Protein AF-A0A285PT89-F1 (afdb_monomer_lite)

Sequence (140 aa):
MKKYNLSNIMKRAWELVKKAGLCISEGLKKAWKEAKHMGEITKGSVKQIAWAQDIKDGVIKALNLSLKLNKESENNYLVSIREKNLVDIEKVNEAKWFINLFLTAKENYKAEICFGNYMTKEELAEDYASLVSSKLMETF

Radius of gyration: 17.03 Å; chains: 1; bounding box: 39×34×53 Å

Secondary structure (DSSP, 8-state):
-----HHHHHHHHHHHHHHH---HHHHHHHHHHHHHSTT---BS-HHHHHHHHHHHHHHHHHHHHHHHHHHHTT-HHHHHHHHHHHHHGGG--BHHHHHHHHHHHHHHH-THHHHHS-SSTTHHHHHHHHHHHHHHHTT-

Structure (mmCIF, N/CA/C/O backbone):
data_AF-A0A285PT89-F1
#
_entry.id   AF-A0A285PT89-F1
#
loop_
_atom_site.group_PDB
_atom_site.id
_atom_site.type_symbol
_atom_site.label_atom_id
_atom_site.label_alt_id
_atom_site.label_comp_id
_atom_site.label_asym_id
_atom_site.label_entity_id
_atom_site.label_seq_id
_atom_site.pdbx_PDB_ins_code
_atom_site.Cartn_x
_atom_site.Cartn_y
_atom_site.Cartn_z
_atom_site.occupancy
_atom_site.B_iso_or_equiv
_atom_site.auth_seq_id
_atom_site.auth_comp_id
_atom_site.auth_asym_id
_atom_site.auth_atom_id
_atom_site.pdbx_PDB_model_num
ATOM 1 N N . MET A 1 1 ? -4.298 -20.173 3.158 1.00 56.78 1 MET A N 1
ATOM 2 C CA . MET A 1 1 ? -4.104 -19.187 4.250 1.00 56.78 1 MET A CA 1
ATOM 3 C C . MET A 1 1 ? -2.981 -18.237 3.855 1.00 56.78 1 MET A C 1
ATOM 5 O O . MET A 1 1 ? -1.986 -18.727 3.333 1.00 56.78 1 MET A O 1
ATOM 9 N N . LYS A 1 2 ? -3.121 -16.915 4.057 1.00 69.88 2 LYS A N 1
ATOM 10 C CA . LYS A 1 2 ? -2.017 -15.958 3.826 1.00 69.88 2 LYS A CA 1
ATOM 11 C C . LYS A 1 2 ? -0.801 -16.366 4.675 1.00 69.88 2 LYS A C 1
ATOM 13 O O . LYS A 1 2 ? -0.960 -16.722 5.843 1.00 69.88 2 LYS A O 1
ATOM 18 N N . LYS A 1 3 ? 0.404 -16.324 4.095 1.00 79.94 3 LYS A N 1
ATOM 19 C CA . LYS A 1 3 ? 1.656 -16.580 4.822 1.00 79.94 3 LYS A CA 1
ATOM 20 C C . LYS A 1 3 ? 2.117 -15.276 5.470 1.00 79.94 3 LYS A C 1
ATOM 22 O O . LYS A 1 3 ? 2.514 -14.348 4.775 1.00 79.94 3 LYS A O 1
ATOM 27 N N . TYR A 1 4 ? 2.037 -15.199 6.794 1.00 84.88 4 TYR A N 1
ATOM 28 C CA . TYR A 1 4 ? 2.434 -14.010 7.546 1.00 84.88 4 TYR A CA 1
ATOM 29 C C . TYR A 1 4 ? 3.920 -14.042 7.911 1.00 84.88 4 TYR A C 1
ATOM 31 O O . TYR A 1 4 ? 4.459 -15.089 8.275 1.00 84.88 4 TYR A O 1
ATOM 39 N N . ASN A 1 5 ? 4.580 -12.882 7.874 1.00 87.06 5 ASN A N 1
ATOM 40 C CA . ASN A 1 5 ? 5.943 -12.744 8.380 1.00 87.06 5 ASN A CA 1
ATOM 41 C C . ASN A 1 5 ? 5.916 -12.599 9.912 1.00 87.06 5 ASN A C 1
ATOM 43 O O . ASN A 1 5 ? 5.758 -11.500 10.446 1.00 87.06 5 ASN A O 1
ATOM 47 N N . LEU A 1 6 ? 6.070 -13.725 10.613 1.00 92.94 6 LEU A N 1
ATOM 48 C CA . LEU A 1 6 ? 6.030 -13.789 12.078 1.00 92.94 6 LEU A CA 1
ATOM 49 C C . LEU A 1 6 ? 7.088 -12.892 12.739 1.00 92.94 6 LEU A C 1
ATOM 51 O O . LEU A 1 6 ? 6.801 -12.259 13.752 1.00 92.94 6 LEU A O 1
ATOM 55 N N . SER A 1 7 ? 8.284 -12.786 12.149 1.00 93.25 7 SER A N 1
ATOM 56 C CA . SER A 1 7 ? 9.347 -11.913 12.664 1.00 93.25 7 SER A CA 1
ATOM 57 C C . SER A 1 7 ? 8.922 -10.444 12.627 1.00 93.25 7 SER A C 1
ATOM 59 O O . SER A 1 7 ? 9.074 -9.732 13.619 1.00 93.25 7 SER A O 1
ATOM 61 N N . ASN A 1 8 ? 8.308 -10.001 11.525 1.00 88.56 8 ASN A N 1
ATOM 62 C CA . ASN A 1 8 ? 7.795 -8.635 11.406 1.00 88.56 8 ASN A CA 1
ATOM 63 C C . ASN A 1 8 ? 6.650 -8.365 12.390 1.00 88.56 8 ASN A C 1
ATOM 65 O O . ASN A 1 8 ? 6.635 -7.308 13.017 1.00 88.56 8 ASN A O 1
ATOM 69 N N . ILE A 1 9 ? 5.736 -9.322 12.583 1.00 93.62 9 ILE A N 1
ATOM 70 C CA . ILE A 1 9 ? 4.650 -9.200 13.570 1.00 93.62 9 ILE A CA 1
ATOM 71 C C . ILE A 1 9 ? 5.223 -9.049 14.984 1.00 93.62 9 ILE A C 1
ATOM 73 O O . ILE A 1 9 ? 4.781 -8.183 15.736 1.00 93.62 9 ILE A O 1
ATOM 77 N N . MET A 1 10 ? 6.246 -9.833 15.335 1.00 96.69 10 MET A N 1
ATOM 78 C CA . MET A 1 10 ? 6.906 -9.734 16.639 1.00 96.69 10 MET A CA 1
ATOM 79 C C . MET A 1 10 ? 7.640 -8.407 16.827 1.00 96.69 10 MET A C 1
ATOM 81 O O . MET A 1 10 ? 7.508 -7.785 17.880 1.00 96.69 10 MET A O 1
ATOM 85 N N . LYS A 1 11 ? 8.382 -7.942 15.815 1.00 95.38 11 LYS A N 1
ATOM 86 C CA . LYS A 1 11 ? 9.032 -6.622 15.852 1.00 95.38 11 LYS A CA 1
ATOM 87 C C . LYS A 1 11 ? 7.999 -5.517 16.061 1.00 95.38 11 LYS A C 1
ATOM 89 O O . LYS A 1 11 ? 8.178 -4.674 16.936 1.00 95.38 11 LYS A O 1
ATOM 94 N N . ARG A 1 12 ? 6.880 -5.575 15.334 1.00 93.88 12 ARG A N 1
ATOM 95 C CA . ARG A 1 12 ? 5.791 -4.605 15.463 1.00 93.88 12 ARG A CA 1
ATOM 96 C C . ARG A 1 12 ? 5.132 -4.641 16.841 1.00 93.88 12 ARG A C 1
ATOM 98 O O . ARG A 1 12 ? 4.868 -3.591 17.419 1.00 93.88 12 ARG A O 1
ATOM 105 N N . ALA A 1 13 ? 4.909 -5.829 17.397 1.00 96.38 13 ALA A N 1
ATOM 106 C CA . ALA A 1 13 ? 4.401 -5.978 18.757 1.00 96.38 13 ALA A CA 1
ATOM 107 C C . ALA A 1 13 ? 5.338 -5.308 19.778 1.00 96.38 13 ALA A C 1
ATOM 109 O O . ALA A 1 13 ? 4.878 -4.545 20.624 1.00 96.38 13 ALA A O 1
ATOM 110 N N . TRP A 1 14 ? 6.652 -5.516 19.649 1.00 96.69 14 TRP A N 1
ATOM 111 C CA . TRP A 1 14 ? 7.655 -4.867 20.498 1.00 96.69 14 TRP A CA 1
ATOM 112 C C . TRP A 1 14 ? 7.701 -3.345 20.339 1.00 96.69 14 TRP A C 1
ATOM 114 O O . TRP A 1 14 ? 7.873 -2.635 21.329 1.00 96.69 14 TRP A O 1
ATOM 124 N N . GLU A 1 15 ? 7.530 -2.821 19.127 1.00 95.69 15 GLU A N 1
ATOM 125 C CA . GLU A 1 15 ? 7.399 -1.377 18.913 1.00 95.69 15 GLU A CA 1
ATOM 126 C C . GLU A 1 15 ? 6.178 -0.802 19.628 1.00 95.69 15 GLU A C 1
ATOM 128 O O . GLU A 1 15 ? 6.283 0.251 20.252 1.00 95.69 15 GLU A O 1
ATOM 133 N N . LEU A 1 16 ? 5.034 -1.485 19.555 1.00 94.69 16 LEU A N 1
ATOM 134 C CA . LEU A 1 16 ? 3.801 -1.060 20.216 1.00 94.69 16 LEU A CA 1
ATOM 135 C C . LEU A 1 16 ? 3.948 -1.060 21.744 1.00 94.69 16 LEU A C 1
ATOM 137 O O . LEU A 1 16 ? 3.500 -0.117 22.390 1.00 94.69 16 LEU A O 1
ATOM 141 N N . VAL A 1 17 ? 4.636 -2.055 22.312 1.00 95.88 17 VAL A N 1
ATOM 142 C CA . VAL A 1 17 ? 4.988 -2.084 23.744 1.00 95.88 17 VAL A CA 1
ATOM 143 C C . VAL A 1 17 ? 5.839 -0.867 24.114 1.00 95.88 17 VAL A C 1
ATOM 145 O O . VAL A 1 17 ? 5.523 -0.152 25.059 1.00 95.88 17 VAL A O 1
ATOM 148 N N . LYS A 1 18 ? 6.893 -0.584 23.339 1.00 95.69 18 LYS A N 1
ATOM 149 C CA . LYS A 1 18 ? 7.836 0.505 23.638 1.00 95.69 18 LYS A CA 1
ATOM 150 C C . LYS A 1 18 ? 7.243 1.899 23.440 1.00 95.69 18 LYS A C 1
ATOM 152 O O . LYS A 1 18 ? 7.507 2.787 24.239 1.00 95.69 18 LYS A O 1
ATOM 157 N N . LYS A 1 19 ? 6.494 2.109 22.355 1.00 92.75 19 LYS A N 1
ATOM 158 C CA . LYS A 1 19 ? 6.011 3.438 21.947 1.00 92.75 19 LYS A CA 1
ATOM 159 C C . LYS A 1 19 ? 4.656 3.795 22.544 1.00 92.75 19 LYS A C 1
ATOM 161 O O . LYS A 1 19 ? 4.415 4.963 22.815 1.00 92.75 19 LYS A O 1
ATOM 166 N N . ALA A 1 20 ? 3.770 2.815 22.705 1.00 87.44 20 ALA A N 1
ATOM 167 C CA . ALA A 1 20 ? 2.411 3.035 23.194 1.00 87.44 20 ALA A CA 1
ATOM 168 C C . ALA A 1 20 ? 2.193 2.516 24.626 1.00 87.44 20 ALA A C 1
ATOM 170 O O . ALA A 1 20 ? 1.074 2.596 25.123 1.00 87.44 20 ALA A O 1
ATOM 171 N N . GLY A 1 21 ? 3.230 1.973 25.277 1.00 91.50 21 GLY A N 1
ATOM 172 C CA . GLY A 1 21 ? 3.158 1.486 26.658 1.00 91.50 21 GLY A CA 1
ATOM 173 C C . GLY A 1 21 ? 2.256 0.263 26.854 1.00 91.50 21 GLY A C 1
ATOM 174 O O . GLY A 1 21 ? 1.822 0.004 27.971 1.00 91.50 21 GLY A O 1
ATOM 175 N N . LEU A 1 22 ? 1.936 -0.474 25.783 1.00 92.81 22 LEU A N 1
ATOM 176 C CA . LEU A 1 22 ? 1.064 -1.651 25.852 1.00 92.81 22 LEU A CA 1
ATOM 177 C C . LEU A 1 22 ? 1.771 -2.833 26.522 1.00 92.81 22 LEU A C 1
ATOM 179 O O . LEU A 1 22 ? 2.988 -2.982 26.406 1.00 92.81 22 LEU A O 1
ATOM 183 N N . CYS A 1 23 ? 1.012 -3.748 27.130 1.00 96.12 23 CYS A N 1
ATOM 184 C CA . CYS A 1 23 ? 1.582 -5.037 27.523 1.00 96.12 23 CYS A CA 1
ATOM 185 C C . CYS A 1 23 ? 1.829 -5.929 26.286 1.00 96.12 23 CYS A C 1
ATOM 187 O O . CYS A 1 23 ? 1.225 -5.747 25.224 1.00 96.12 23 CYS A O 1
ATOM 189 N N . ILE A 1 24 ? 2.724 -6.920 26.399 1.00 94.62 24 ILE A N 1
ATOM 190 C CA . ILE A 1 24 ? 3.151 -7.736 25.245 1.00 94.62 24 ILE A CA 1
ATOM 191 C C . ILE A 1 24 ? 1.989 -8.466 24.557 1.00 94.62 24 ILE A C 1
ATOM 193 O O . ILE A 1 24 ? 1.967 -8.573 23.331 1.00 94.62 24 ILE A O 1
ATOM 197 N N . SER A 1 25 ? 0.991 -8.926 25.316 1.00 96.19 25 SER A N 1
ATOM 198 C CA . SER A 1 25 ? -0.168 -9.634 24.763 1.00 96.19 25 SER A CA 1
ATOM 199 C C . SER A 1 25 ? -1.079 -8.703 23.951 1.00 96.19 25 SER A C 1
ATOM 201 O O . SER A 1 25 ? -1.559 -9.091 22.884 1.00 96.19 25 SER A O 1
ATOM 203 N N . GLU A 1 26 ? -1.275 -7.460 24.396 1.00 95.75 26 GLU A N 1
ATOM 204 C CA . GLU A 1 26 ? -2.015 -6.425 23.664 1.00 95.75 26 GLU A CA 1
ATOM 205 C C . GLU A 1 26 ? -1.268 -5.967 22.411 1.00 95.75 26 GLU A C 1
ATOM 207 O O . GLU A 1 26 ? -1.863 -5.900 21.330 1.00 95.75 26 GLU A O 1
ATOM 212 N N . GLY A 1 27 ? 0.043 -5.727 22.529 1.00 96.50 27 GLY A N 1
ATOM 213 C CA . GLY A 1 27 ? 0.907 -5.406 21.393 1.00 96.50 27 GLY A CA 1
ATOM 214 C C . GLY A 1 27 ? 0.856 -6.492 20.317 1.00 96.50 27 GLY A C 1
ATOM 215 O O . GLY A 1 27 ? 0.705 -6.185 19.134 1.00 96.50 27 GLY A O 1
ATOM 216 N N . LEU A 1 28 ? 0.884 -7.766 20.721 1.00 96.62 28 LEU A N 1
ATOM 217 C CA . LEU A 1 28 ? 0.809 -8.903 19.807 1.00 96.62 28 LEU A CA 1
ATOM 218 C C . LEU A 1 28 ? -0.564 -9.016 19.128 1.00 96.62 28 LEU A C 1
ATOM 220 O O . LEU A 1 28 ? -0.627 -9.181 17.909 1.00 96.62 28 LEU A O 1
ATOM 224 N N . LYS A 1 29 ? -1.669 -8.871 19.875 1.00 95.88 29 LYS A N 1
ATOM 225 C CA . LYS A 1 29 ? -3.031 -8.857 19.304 1.00 95.88 29 LYS A CA 1
ATOM 226 C C . LYS A 1 29 ? -3.187 -7.755 18.255 1.00 95.88 29 LYS A C 1
ATOM 228 O O . LYS A 1 29 ? -3.733 -8.003 17.178 1.00 95.88 29 LYS A O 1
ATOM 233 N N . LYS A 1 30 ? -2.691 -6.551 18.550 1.00 92.88 30 LYS A N 1
ATOM 234 C CA . LYS A 1 30 ? -2.771 -5.404 17.640 1.00 92.88 30 LYS A CA 1
ATOM 235 C C . LYS A 1 30 ? -1.879 -5.587 16.412 1.00 92.88 30 LYS A C 1
ATOM 237 O O . LYS A 1 30 ? -2.366 -5.389 15.306 1.00 92.88 30 LYS A O 1
ATOM 242 N N . ALA A 1 31 ? -0.646 -6.069 16.574 1.00 92.69 31 ALA A N 1
ATOM 243 C CA . ALA A 1 31 ? 0.247 -6.383 15.456 1.00 92.69 31 ALA A CA 1
ATOM 244 C C . ALA A 1 31 ? -0.331 -7.467 14.528 1.00 92.69 31 ALA A C 1
ATOM 246 O O . ALA A 1 31 ? -0.251 -7.347 13.307 1.00 92.69 31 ALA A O 1
ATOM 247 N N . TRP A 1 32 ? -0.978 -8.499 15.082 1.00 93.69 32 TRP A N 1
ATOM 248 C CA . TRP A 1 32 ? -1.695 -9.497 14.284 1.00 93.69 32 TRP A CA 1
ATOM 249 C C . TRP A 1 32 ? -2.878 -8.904 13.527 1.00 93.69 32 TRP A C 1
ATOM 251 O O . TRP A 1 32 ? -3.098 -9.259 12.372 1.00 93.69 32 TRP A O 1
ATOM 261 N N . LYS A 1 33 ? -3.646 -8.015 14.163 1.00 88.81 33 LYS A N 1
ATOM 262 C CA . LYS A 1 33 ? -4.753 -7.314 13.507 1.00 88.81 33 LYS A CA 1
ATOM 263 C C . LYS A 1 33 ? -4.237 -6.445 12.355 1.00 88.81 33 LYS A C 1
ATOM 265 O O . LYS A 1 33 ? -4.756 -6.552 11.251 1.00 88.81 33 LYS A O 1
ATOM 270 N N . GLU A 1 34 ? -3.183 -5.663 12.587 1.00 86.50 34 GLU A N 1
ATOM 271 C CA . GLU A 1 34 ? -2.512 -4.862 11.554 1.00 86.50 34 GLU A CA 1
ATOM 272 C C . GLU A 1 34 ? -2.022 -5.741 10.395 1.00 86.50 34 GLU A C 1
ATOM 274 O O . GLU A 1 34 ? -2.299 -5.435 9.244 1.00 86.50 34 GLU A O 1
ATOM 279 N N . ALA A 1 35 ? -1.377 -6.877 10.677 1.00 86.69 35 ALA A N 1
ATOM 280 C CA . ALA A 1 35 ? -0.900 -7.791 9.640 1.00 86.69 35 ALA A CA 1
ATOM 281 C C . ALA A 1 35 ? -2.035 -8.456 8.846 1.00 86.69 35 ALA A C 1
ATOM 283 O O . ALA A 1 35 ? -1.888 -8.689 7.648 1.00 86.69 35 ALA A O 1
ATOM 284 N N . LYS A 1 36 ? -3.167 -8.768 9.490 1.00 83.06 36 LYS A N 1
ATOM 285 C CA . LYS A 1 36 ? -4.338 -9.362 8.824 1.00 83.06 36 LYS A CA 1
ATOM 286 C C . LYS A 1 36 ? -4.987 -8.400 7.839 1.00 83.06 36 LYS A C 1
ATOM 288 O O . LYS A 1 36 ? -5.310 -8.829 6.738 1.00 83.06 36 LYS A O 1
ATOM 293 N N . HIS A 1 37 ? -5.110 -7.136 8.233 1.00 78.00 37 HIS A N 1
ATOM 294 C CA . HIS A 1 37 ? -5.690 -6.076 7.410 1.00 78.00 37 HIS A CA 1
ATOM 295 C C . HIS A 1 37 ? -4.660 -5.365 6.529 1.00 78.00 37 HIS A C 1
ATOM 297 O O . HIS A 1 37 ? -5.005 -4.432 5.809 1.00 78.00 37 HIS A O 1
ATOM 303 N N . MET A 1 38 ? -3.391 -5.780 6.576 1.00 80.62 38 MET A N 1
ATOM 304 C CA . MET A 1 38 ? -2.372 -5.260 5.679 1.00 80.62 38 MET A CA 1
ATOM 305 C C . MET A 1 38 ? -2.780 -5.589 4.246 1.00 80.62 38 MET A C 1
ATOM 307 O O . MET A 1 38 ? -3.059 -6.742 3.892 1.00 80.62 38 MET A O 1
ATOM 311 N N . GLY A 1 39 ? -2.860 -4.532 3.456 1.00 80.44 39 GLY A N 1
ATOM 312 C CA . GLY A 1 39 ? -3.332 -4.562 2.094 1.00 80.44 39 GLY A CA 1
ATOM 313 C C . GLY A 1 39 ? -4.835 -4.439 1.888 1.00 80.44 39 GLY A C 1
ATOM 314 O O . GLY A 1 39 ? -5.263 -4.339 0.740 1.00 80.44 39 GLY A O 1
ATOM 315 N N . GLU A 1 40 ? -5.633 -4.395 2.952 1.00 89.62 40 GLU A N 1
ATOM 316 C CA . GLU A 1 40 ? -7.075 -4.182 2.855 1.00 89.62 40 GLU A CA 1
ATOM 317 C C . GLU A 1 40 ? -7.418 -2.691 2.919 1.00 89.62 40 GLU A C 1
ATOM 319 O O . GLU A 1 40 ? -7.013 -1.961 3.830 1.00 89.62 40 GLU A O 1
ATOM 324 N N . ILE A 1 41 ? -8.237 -2.242 1.972 1.00 92.88 41 ILE A N 1
ATOM 325 C CA . ILE A 1 41 ? -8.820 -0.903 1.987 1.00 92.88 41 ILE A CA 1
ATOM 326 C C . ILE A 1 41 ? -10.078 -0.964 2.852 1.00 92.88 41 ILE A C 1
ATOM 328 O O . ILE A 1 41 ? -11.075 -1.575 2.482 1.00 92.88 41 ILE A O 1
ATOM 332 N N . THR A 1 42 ? -10.022 -0.360 4.038 1.00 92.81 42 THR A N 1
ATOM 333 C CA . THR A 1 42 ? -11.065 -0.501 5.073 1.00 92.81 42 THR A CA 1
ATOM 334 C C . THR A 1 42 ? -11.816 0.795 5.366 1.00 92.81 42 THR A C 1
ATOM 336 O O . THR A 1 42 ? -12.841 0.766 6.045 1.00 92.81 42 THR A O 1
ATOM 339 N N . LYS A 1 43 ? -11.345 1.938 4.853 1.00 93.50 43 LYS A N 1
ATOM 340 C CA . LYS A 1 43 ? -11.955 3.254 5.078 1.00 93.50 43 LYS A CA 1
ATOM 341 C C . LYS A 1 43 ? -12.530 3.825 3.779 1.00 93.50 43 LYS A C 1
ATOM 343 O O . LYS A 1 43 ? -11.787 4.245 2.891 1.00 93.50 43 LYS A O 1
ATOM 348 N N . GLY A 1 44 ? -13.857 3.875 3.696 1.00 94.69 44 GLY A N 1
ATOM 349 C CA . GLY A 1 44 ? -14.625 4.408 2.569 1.00 94.69 44 GLY A CA 1
ATOM 350 C C . GLY A 1 44 ? -16.020 3.781 2.498 1.00 94.69 44 GLY A C 1
ATOM 351 O O . GLY A 1 44 ? -16.324 2.851 3.242 1.00 94.69 44 GLY A O 1
ATOM 352 N N . SER A 1 45 ? -16.878 4.274 1.603 1.00 95.00 45 SER A N 1
ATOM 353 C CA . SER A 1 45 ? -18.114 3.556 1.255 1.00 95.00 45 SER A CA 1
ATOM 354 C C . SER A 1 45 ? -17.799 2.269 0.483 1.00 95.00 45 SER A C 1
ATOM 356 O O . SER A 1 45 ? -16.753 2.174 -0.154 1.00 95.00 45 SER A O 1
ATOM 358 N N . VAL A 1 46 ? -18.722 1.301 0.465 1.00 91.69 46 VAL A N 1
ATOM 359 C CA . VAL A 1 46 ? -18.547 0.021 -0.258 1.00 91.69 46 VAL A CA 1
ATOM 360 C C . VAL A 1 46 ? -18.130 0.239 -1.719 1.00 91.69 46 VAL A C 1
ATOM 362 O O . VAL A 1 46 ? -17.198 -0.400 -2.197 1.00 91.69 46 VAL A O 1
ATOM 365 N N . LYS A 1 47 ? -18.762 1.198 -2.411 1.00 90.00 47 LYS A N 1
ATOM 366 C CA . LYS A 1 47 ? -18.418 1.545 -3.801 1.00 90.00 47 LYS A CA 1
ATOM 367 C C . LYS A 1 47 ? -17.020 2.154 -3.925 1.00 90.00 47 LYS A C 1
ATOM 369 O O . LYS A 1 47 ? -16.292 1.814 -4.849 1.00 90.00 47 LYS A O 1
ATOM 374 N N . GLN A 1 48 ? -16.640 3.038 -3.001 1.00 89.06 48 GLN A N 1
ATOM 375 C CA . GLN A 1 48 ? -15.301 3.635 -2.995 1.00 89.06 48 GLN A CA 1
ATOM 376 C C . GLN A 1 48 ? -14.222 2.594 -2.711 1.00 89.06 48 GLN A C 1
ATOM 378 O O . GLN A 1 48 ? -13.180 2.639 -3.345 1.00 89.06 48 GLN A O 1
ATOM 383 N N . ILE A 1 49 ? -14.469 1.666 -1.784 1.00 91.69 49 ILE A N 1
ATOM 384 C CA . ILE A 1 49 ? -13.535 0.585 -1.455 1.00 91.69 49 ILE A CA 1
ATOM 385 C C . ILE A 1 49 ? -13.327 -0.324 -2.667 1.00 91.69 49 ILE A C 1
ATOM 387 O O . ILE A 1 49 ? -12.183 -0.594 -3.009 1.00 91.69 49 ILE A O 1
ATOM 391 N N . ALA A 1 50 ? -14.407 -0.739 -3.338 1.00 84.38 50 ALA A N 1
ATOM 392 C CA . ALA A 1 50 ? -14.313 -1.567 -4.540 1.00 84.38 50 ALA A CA 1
ATOM 393 C C . ALA A 1 50 ? -13.484 -0.878 -5.636 1.00 84.38 50 ALA A C 1
ATOM 395 O O . ALA A 1 50 ? -12.503 -1.437 -6.111 1.00 84.38 50 ALA A O 1
ATOM 396 N N . TRP A 1 51 ? -13.803 0.380 -5.954 1.00 88.88 51 TRP A N 1
ATOM 397 C CA . TRP A 1 51 ? -13.062 1.122 -6.975 1.00 88.88 51 TRP A CA 1
ATOM 398 C C . TRP A 1 51 ? -11.601 1.385 -6.581 1.00 88.88 51 TRP A C 1
ATOM 400 O O . TRP A 1 51 ? -10.693 1.271 -7.400 1.00 88.88 51 TRP A O 1
ATOM 410 N N . ALA A 1 52 ? -11.347 1.709 -5.313 1.00 89.62 52 ALA A N 1
ATOM 411 C CA . ALA A 1 52 ? -9.993 1.888 -4.808 1.00 89.62 52 ALA A CA 1
ATOM 412 C C . ALA A 1 52 ? -9.174 0.590 -4.877 1.00 89.62 52 ALA A C 1
ATOM 414 O O . ALA A 1 52 ? -7.968 0.663 -5.104 1.00 89.62 52 ALA A O 1
ATOM 415 N N . GLN A 1 53 ? -9.811 -0.575 -4.719 1.00 88.62 53 GLN A N 1
ATOM 416 C CA . GLN A 1 53 ? -9.153 -1.868 -4.892 1.00 88.62 53 GLN A CA 1
ATOM 417 C C . GLN A 1 53 ? -8.738 -2.083 -6.352 1.00 88.62 53 GLN A C 1
ATOM 419 O O . GLN A 1 53 ? -7.581 -2.415 -6.594 1.00 88.62 53 GLN A O 1
ATOM 424 N N . ASP A 1 54 ? -9.616 -1.783 -7.314 1.00 85.38 54 ASP A N 1
ATOM 4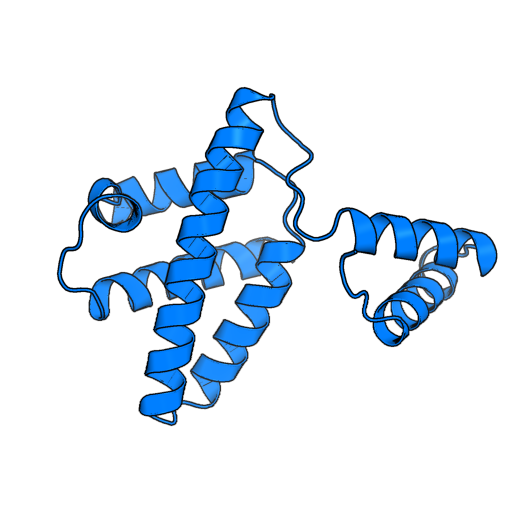25 C CA . ASP A 1 54 ? -9.282 -1.862 -8.745 1.00 85.38 54 ASP A CA 1
ATOM 426 C C . ASP A 1 54 ? -8.090 -0.950 -9.099 1.00 85.38 54 ASP A C 1
ATOM 428 O O . ASP A 1 54 ? -7.161 -1.347 -9.808 1.00 85.38 54 ASP A O 1
ATOM 432 N N . ILE A 1 55 ? -8.076 0.276 -8.556 1.00 87.06 55 ILE A N 1
ATOM 433 C CA . ILE A 1 55 ? -6.962 1.221 -8.732 1.00 87.06 55 ILE A CA 1
ATOM 434 C C . ILE A 1 55 ? -5.680 0.660 -8.107 1.00 87.06 55 ILE A C 1
ATOM 436 O O . ILE A 1 55 ? -4.621 0.692 -8.738 1.00 87.06 55 ILE A O 1
ATOM 440 N N . LYS A 1 56 ? -5.757 0.148 -6.874 1.00 89.56 56 LYS A N 1
ATOM 441 C CA . LYS A 1 56 ? -4.612 -0.425 -6.159 1.00 89.56 56 LYS A CA 1
ATOM 442 C C . LYS A 1 56 ? -3.982 -1.575 -6.943 1.00 89.56 56 LYS A C 1
ATOM 444 O O . LYS A 1 56 ? -2.757 -1.623 -7.063 1.00 89.56 56 LYS A O 1
ATOM 449 N N . ASP A 1 57 ? -4.794 -2.460 -7.506 1.00 84.31 57 ASP A N 1
ATOM 450 C CA . ASP A 1 57 ? -4.312 -3.596 -8.289 1.00 84.31 57 ASP A CA 1
ATOM 451 C C . ASP A 1 57 ? -3.563 -3.122 -9.547 1.00 84.31 57 ASP A C 1
ATOM 453 O O . ASP A 1 57 ? -2.478 -3.624 -9.867 1.00 84.31 57 ASP A O 1
ATOM 457 N N . GLY A 1 58 ? -4.074 -2.084 -10.217 1.00 83.12 58 GLY A N 1
ATOM 458 C CA . GLY A 1 58 ? -3.382 -1.445 -11.337 1.00 83.12 58 GLY A CA 1
ATOM 459 C C . GLY A 1 58 ? -2.066 -0.762 -10.936 1.00 83.12 58 GLY A C 1
ATOM 460 O O . GLY A 1 58 ? -1.060 -0.919 -11.631 1.00 83.12 58 GLY A O 1
ATOM 461 N N . VAL A 1 59 ? -2.026 -0.083 -9.783 1.00 86.19 59 VAL A N 1
ATOM 462 C CA . VAL A 1 59 ? -0.795 0.507 -9.218 1.00 86.19 59 VAL A CA 1
ATOM 463 C C . VAL A 1 59 ? 0.259 -0.565 -8.956 1.00 86.19 59 VAL A C 1
ATOM 465 O O . VAL A 1 59 ? 1.407 -0.417 -9.376 1.00 86.19 59 VAL A O 1
ATOM 468 N N . ILE A 1 60 ? -0.120 -1.664 -8.300 1.00 86.19 60 ILE A N 1
ATOM 469 C CA . ILE A 1 60 ? 0.789 -2.779 -8.004 1.00 86.19 60 ILE A CA 1
ATOM 470 C C . ILE A 1 60 ? 1.338 -3.379 -9.301 1.00 86.19 60 ILE A C 1
ATOM 472 O O . ILE A 1 60 ? 2.532 -3.677 -9.389 1.00 86.19 60 ILE A O 1
ATOM 476 N N . LYS A 1 61 ? 0.500 -3.529 -10.332 1.00 84.19 61 LYS A N 1
ATOM 477 C CA . LYS A 1 61 ? 0.930 -4.009 -11.650 1.00 84.19 61 LYS A CA 1
ATOM 478 C C . LYS A 1 61 ? 1.970 -3.075 -12.281 1.00 84.19 61 LYS A C 1
ATOM 480 O O . LYS A 1 61 ? 2.999 -3.562 -12.750 1.00 84.19 61 LYS A O 1
ATOM 485 N N . ALA A 1 62 ? 1.739 -1.761 -12.258 1.00 82.69 62 ALA A N 1
ATOM 486 C CA . ALA A 1 62 ? 2.672 -0.770 -12.798 1.00 82.69 62 ALA A CA 1
ATOM 487 C C . ALA A 1 62 ? 4.005 -0.741 -12.028 1.00 82.69 62 ALA A C 1
ATOM 489 O O . ALA A 1 62 ? 5.072 -0.786 -12.641 1.00 82.69 62 ALA A O 1
ATOM 490 N N . LEU A 1 63 ? 3.959 -0.757 -10.691 1.00 86.81 63 LEU A N 1
ATOM 491 C CA . LEU A 1 63 ? 5.157 -0.798 -9.846 1.00 86.81 63 LEU A CA 1
ATOM 492 C C . LEU A 1 63 ? 5.994 -2.057 -10.087 1.00 86.81 63 LEU A C 1
ATOM 494 O O . LEU A 1 63 ? 7.215 -1.963 -10.165 1.00 86.81 63 LEU A O 1
ATOM 498 N N . ASN A 1 64 ? 5.362 -3.225 -10.236 1.00 86.88 64 ASN A N 1
ATOM 499 C CA . ASN A 1 64 ? 6.075 -4.468 -10.538 1.00 86.88 64 ASN A CA 1
ATOM 500 C C . ASN A 1 64 ? 6.715 -4.455 -11.932 1.00 86.88 64 ASN A C 1
ATOM 502 O O . ASN A 1 64 ? 7.820 -4.972 -12.095 1.00 86.88 64 ASN A O 1
ATOM 506 N N . LEU A 1 65 ? 6.052 -3.859 -12.930 1.00 85.62 65 LEU A N 1
ATOM 507 C CA . LEU A 1 65 ? 6.636 -3.691 -14.261 1.00 85.62 65 LEU A CA 1
ATOM 508 C C . LEU A 1 65 ? 7.873 -2.784 -14.207 1.00 85.62 65 LEU A C 1
ATOM 510 O O . LEU A 1 65 ? 8.935 -3.189 -14.670 1.00 85.62 65 LEU A O 1
ATOM 514 N N . SER A 1 66 ? 7.763 -1.614 -13.574 1.00 85.38 66 SER A N 1
ATOM 515 C CA . SER A 1 66 ? 8.895 -0.700 -13.377 1.00 85.38 66 SER A CA 1
ATOM 516 C C . SER A 1 66 ? 10.020 -1.353 -12.561 1.00 85.38 66 SER A C 1
ATOM 518 O O . SER A 1 66 ? 11.189 -1.240 -12.914 1.00 85.38 66 SER A O 1
ATOM 520 N N . LEU A 1 67 ? 9.702 -2.119 -11.510 1.00 90.50 67 LEU A N 1
ATOM 521 C CA . LEU A 1 67 ? 10.694 -2.883 -10.745 1.00 90.50 67 LEU A CA 1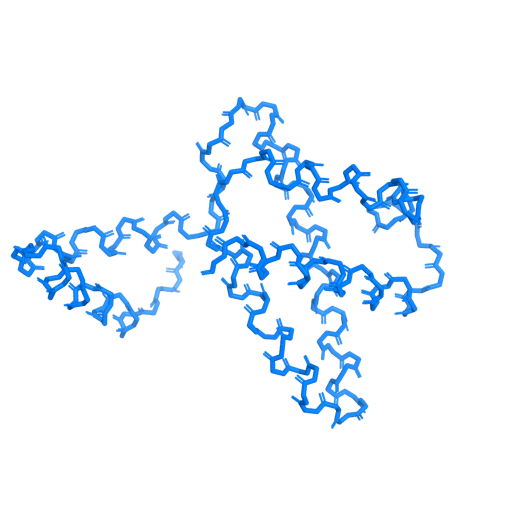
ATOM 522 C C . LEU A 1 67 ? 11.460 -3.870 -11.633 1.00 90.50 67 LEU A C 1
ATOM 524 O O . LEU A 1 67 ? 12.678 -3.978 -11.513 1.00 90.50 67 LEU A O 1
ATOM 528 N N . LYS A 1 68 ? 10.756 -4.587 -12.514 1.00 91.06 68 LYS A N 1
ATOM 529 C CA . LYS A 1 68 ? 11.375 -5.520 -13.458 1.00 91.06 68 LYS A CA 1
ATOM 530 C C . LYS A 1 68 ? 12.332 -4.789 -14.405 1.00 91.06 68 LYS A C 1
ATOM 532 O O . LYS A 1 68 ? 13.489 -5.184 -14.489 1.00 91.06 68 LYS A O 1
ATOM 537 N N . LEU A 1 69 ? 11.879 -3.709 -15.043 1.00 87.56 69 LEU A N 1
ATOM 538 C CA . LEU A 1 69 ? 12.697 -2.911 -15.968 1.00 87.56 69 LEU A CA 1
ATOM 539 C C . LEU A 1 69 ? 13.933 -2.310 -15.272 1.00 87.56 69 LEU A C 1
ATOM 541 O O . LEU A 1 69 ? 15.035 -2.314 -15.819 1.00 87.56 69 LEU A O 1
ATOM 545 N N . ASN A 1 70 ? 13.779 -1.853 -14.028 1.00 90.00 70 ASN A N 1
ATOM 546 C CA . ASN A 1 70 ? 14.879 -1.316 -13.225 1.00 90.00 70 ASN A CA 1
ATOM 547 C C . ASN A 1 70 ? 15.895 -2.391 -12.808 1.00 90.00 70 ASN A C 1
ATOM 549 O O . ASN A 1 70 ? 17.081 -2.093 -12.692 1.00 90.00 70 ASN A O 1
ATOM 553 N N . LYS A 1 71 ? 15.460 -3.644 -12.615 1.00 92.38 71 LYS A N 1
ATOM 554 C CA . LYS A 1 71 ? 16.371 -4.784 -12.409 1.00 92.38 71 LYS A CA 1
ATOM 555 C C . LYS A 1 71 ? 17.131 -5.132 -13.687 1.00 92.38 71 LYS A C 1
ATOM 557 O O . LYS A 1 71 ? 18.332 -5.354 -13.620 1.00 92.38 71 LYS A O 1
ATOM 562 N N . GLU A 1 72 ? 16.447 -5.154 -14.829 1.00 93.31 72 GLU A N 1
ATOM 563 C CA . GLU A 1 72 ? 17.050 -5.450 -16.139 1.00 93.31 72 GLU A CA 1
ATOM 564 C C . GLU A 1 72 ? 18.073 -4.389 -16.571 1.00 93.31 72 GLU A C 1
ATOM 566 O O . GLU A 1 72 ? 19.066 -4.720 -17.207 1.00 93.31 72 GLU A O 1
ATOM 571 N N . SER A 1 73 ? 17.859 -3.130 -16.184 1.00 90.06 73 SER A N 1
ATOM 572 C CA . SER A 1 73 ? 18.796 -2.017 -16.406 1.00 90.06 73 SER A CA 1
ATOM 573 C C . SER A 1 73 ? 19.831 -1.834 -15.288 1.00 90.06 73 SER A C 1
ATOM 575 O O . SER A 1 73 ? 20.569 -0.851 -15.300 1.00 90.06 73 SER A O 1
ATOM 577 N N . GLU A 1 74 ? 19.878 -2.747 -14.310 1.00 93.25 74 GLU A N 1
ATOM 578 C CA . GLU A 1 74 ? 20.786 -2.716 -13.150 1.00 93.25 74 GLU A CA 1
ATOM 579 C C . GLU A 1 74 ? 20.734 -1.407 -12.328 1.00 93.25 74 GLU A C 1
ATOM 581 O O . GLU A 1 74 ? 21.670 -1.047 -11.605 1.00 93.25 74 GLU A O 1
ATOM 586 N N . ASN A 1 75 ? 19.605 -0.692 -12.368 1.00 90.25 75 ASN A N 1
ATOM 587 C CA . ASN A 1 75 ? 19.403 0.546 -11.622 1.00 90.25 75 ASN A CA 1
ATOM 588 C C . ASN A 1 75 ? 19.010 0.263 -10.162 1.00 90.25 75 ASN A C 1
ATOM 590 O O . ASN A 1 75 ? 17.854 0.400 -9.748 1.00 90.25 75 ASN A O 1
ATOM 594 N N . ASN A 1 76 ? 20.000 -0.124 -9.355 1.00 92.25 76 ASN A N 1
ATOM 595 C CA . ASN A 1 76 ? 19.816 -0.532 -7.957 1.00 92.25 76 ASN A CA 1
ATOM 596 C C . ASN A 1 76 ? 19.114 0.523 -7.080 1.00 92.25 76 ASN A C 1
ATOM 598 O O . ASN A 1 76 ? 18.375 0.170 -6.157 1.00 92.25 76 ASN A O 1
ATOM 602 N N . TYR A 1 77 ? 19.306 1.813 -7.375 1.00 92.94 77 TYR A N 1
ATOM 603 C CA . TYR A 1 77 ? 18.620 2.895 -6.668 1.00 92.94 77 TYR A CA 1
ATOM 604 C C . TYR A 1 77 ? 17.105 2.822 -6.885 1.00 92.94 77 TYR A C 1
ATOM 606 O O . TYR A 1 77 ? 16.348 2.729 -5.914 1.00 92.94 77 TYR A O 1
ATOM 614 N N . LEU A 1 78 ? 16.659 2.777 -8.144 1.00 89.88 78 LEU A N 1
ATOM 615 C CA . LEU A 1 78 ? 15.235 2.678 -8.460 1.00 89.88 78 LEU A CA 1
ATOM 616 C C . LEU A 1 78 ? 14.636 1.349 -7.991 1.00 89.88 78 LEU A C 1
ATOM 618 O O . LEU A 1 78 ? 13.524 1.350 -7.468 1.00 89.88 78 LEU A O 1
ATOM 622 N N . VAL A 1 79 ? 15.377 0.239 -8.070 1.00 92.81 79 VAL A N 1
ATOM 623 C CA . VAL A 1 79 ? 14.946 -1.057 -7.514 1.00 92.81 79 VAL A CA 1
ATOM 624 C C . VAL A 1 79 ? 14.582 -0.927 -6.033 1.00 92.81 79 VAL A C 1
ATOM 626 O O . VAL A 1 79 ? 13.472 -1.297 -5.647 1.00 92.81 79 VAL A O 1
ATOM 629 N N . SER A 1 80 ? 15.462 -0.329 -5.222 1.00 91.75 80 SER A N 1
ATOM 630 C CA . SER A 1 80 ? 15.215 -0.146 -3.785 1.00 91.75 80 SER A CA 1
ATOM 631 C C . SER A 1 80 ? 13.970 0.707 -3.504 1.00 91.75 80 SER A C 1
ATOM 633 O O . SER A 1 80 ? 13.183 0.398 -2.605 1.00 91.75 80 SER A O 1
ATOM 635 N N . ILE A 1 81 ? 13.740 1.744 -4.318 1.00 92.94 81 ILE A N 1
ATOM 636 C CA . ILE A 1 81 ? 12.561 2.608 -4.211 1.00 92.94 81 ILE A CA 1
ATOM 637 C C . ILE A 1 81 ? 11.294 1.834 -4.569 1.00 92.94 81 ILE A C 1
ATOM 639 O O . ILE A 1 81 ? 10.305 1.917 -3.847 1.00 92.94 81 ILE A O 1
ATOM 643 N N . ARG A 1 82 ? 11.293 1.073 -5.668 1.00 92.12 82 ARG A N 1
ATOM 644 C CA . ARG A 1 82 ? 10.111 0.317 -6.109 1.00 92.12 82 ARG A CA 1
ATOM 645 C C . ARG A 1 82 ? 9.750 -0.790 -5.118 1.00 92.12 82 ARG A C 1
ATOM 647 O O . ARG A 1 82 ? 8.569 -0.965 -4.822 1.00 92.12 82 ARG A O 1
ATOM 654 N N . GLU A 1 83 ? 10.739 -1.471 -4.542 1.00 92.50 83 GLU A N 1
ATOM 655 C CA . GLU A 1 83 ? 10.517 -2.455 -3.474 1.00 92.50 83 GLU A CA 1
ATOM 656 C C . GLU A 1 83 ? 9.919 -1.804 -2.220 1.00 92.50 83 GLU A C 1
ATOM 658 O O . GLU A 1 83 ? 8.962 -2.334 -1.650 1.00 92.50 83 GLU A O 1
ATOM 663 N N . LYS A 1 84 ? 10.397 -0.613 -1.836 1.00 91.19 84 LYS A N 1
ATOM 664 C CA 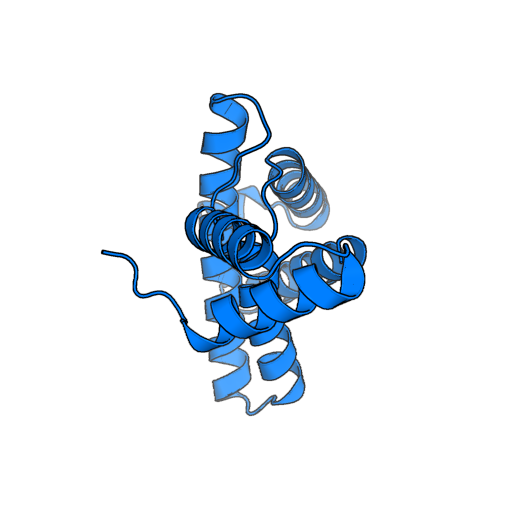. LYS A 1 84 ? 9.788 0.172 -0.755 1.00 91.19 84 LYS A CA 1
ATOM 665 C C . LYS A 1 84 ? 8.348 0.582 -1.087 1.00 91.19 84 LYS A C 1
ATOM 667 O O . LYS A 1 84 ? 7.462 0.382 -0.259 1.00 91.19 84 LYS A O 1
ATOM 672 N N . ASN A 1 85 ? 8.087 1.087 -2.293 1.00 92.44 85 ASN A N 1
ATOM 673 C CA . ASN A 1 85 ? 6.752 1.521 -2.715 1.00 92.44 85 ASN A CA 1
ATOM 674 C C . ASN A 1 85 ? 5.727 0.378 -2.656 1.00 92.44 85 ASN A C 1
ATOM 676 O O . ASN A 1 85 ? 4.602 0.588 -2.206 1.00 92.44 85 ASN A O 1
ATOM 680 N N . LEU A 1 86 ? 6.121 -0.838 -3.054 1.00 90.62 86 LEU A N 1
ATOM 681 C CA . LEU A 1 86 ? 5.282 -2.039 -2.951 1.00 90.62 86 LEU A CA 1
ATOM 682 C C . LEU A 1 86 ? 4.956 -2.418 -1.499 1.00 90.62 86 LEU A C 1
ATOM 684 O O . LEU A 1 86 ? 3.899 -2.979 -1.235 1.00 90.62 86 LEU A O 1
ATOM 688 N N . VAL A 1 87 ? 5.834 -2.110 -0.544 1.00 89.06 87 VAL A N 1
ATOM 689 C CA . VAL A 1 87 ? 5.554 -2.312 0.885 1.00 89.06 87 VAL A CA 1
ATOM 690 C C . VAL A 1 87 ? 4.664 -1.196 1.433 1.00 89.06 87 VAL A C 1
ATOM 692 O O . VAL A 1 87 ? 3.758 -1.458 2.225 1.00 89.06 87 VAL A O 1
ATOM 695 N N . ASP A 1 88 ? 4.911 0.047 1.033 1.00 90.44 88 ASP A N 1
ATOM 696 C CA . ASP A 1 88 ? 4.195 1.212 1.551 1.00 90.44 88 ASP A CA 1
ATOM 697 C C . ASP A 1 88 ? 2.753 1.287 1.028 1.00 90.44 88 ASP A C 1
ATOM 699 O O . ASP A 1 88 ? 1.845 1.605 1.796 1.00 90.44 88 ASP A O 1
ATOM 703 N N . ILE A 1 89 ? 2.497 0.885 -0.223 1.00 90.56 89 ILE A N 1
ATOM 704 C CA . ILE A 1 89 ? 1.136 0.826 -0.784 1.00 90.56 89 ILE A CA 1
ATOM 705 C C . ILE A 1 89 ? 0.226 -0.151 -0.020 1.00 90.56 89 ILE A C 1
ATOM 707 O O . ILE A 1 89 ? -0.981 0.067 0.087 1.00 90.56 89 ILE A O 1
ATOM 711 N N . GLU A 1 90 ? 0.791 -1.206 0.575 1.00 90.06 90 GLU A N 1
ATOM 712 C CA . GLU A 1 90 ? 0.049 -2.177 1.390 1.00 90.06 90 GLU A CA 1
ATOM 713 C C . GLU A 1 90 ? -0.354 -1.627 2.765 1.00 90.06 90 GLU A C 1
ATOM 715 O O . GLU A 1 90 ? -1.231 -2.183 3.432 1.00 90.06 90 GLU A O 1
ATOM 720 N N . LYS A 1 91 ? 0.257 -0.520 3.199 1.00 89.31 91 LYS A N 1
ATOM 721 C CA . LYS A 1 91 ? -0.088 0.167 4.450 1.00 89.31 91 LYS A CA 1
ATOM 722 C C . LYS A 1 91 ? -1.242 1.158 4.270 1.00 89.31 91 LYS A C 1
ATOM 724 O O . LYS A 1 91 ? -1.854 1.554 5.263 1.00 89.31 91 LYS A O 1
ATOM 729 N N . VAL A 1 92 ? -1.548 1.562 3.035 1.00 92.00 92 VAL A N 1
ATOM 730 C CA . VAL A 1 92 ? -2.638 2.498 2.736 1.00 92.00 92 VAL A CA 1
ATOM 731 C C . VAL A 1 92 ? -3.980 1.766 2.797 1.00 92.00 92 VAL A C 1
ATOM 733 O O . VAL A 1 92 ? -4.217 0.816 2.055 1.00 92.00 92 VAL A O 1
ATOM 736 N N . ASN A 1 93 ? -4.880 2.232 3.669 1.00 93.44 93 ASN A N 1
ATOM 737 C CA . ASN A 1 93 ? -6.207 1.634 3.874 1.00 93.44 93 ASN A CA 1
ATOM 738 C C . ASN A 1 93 ? -7.384 2.582 3.574 1.00 93.44 93 ASN A C 1
ATOM 740 O O . ASN A 1 93 ? -8.541 2.219 3.804 1.00 93.44 93 ASN A O 1
ATOM 744 N N . GLU A 1 94 ? -7.101 3.783 3.064 1.00 95.31 94 GLU A N 1
ATOM 745 C CA . GLU A 1 94 ? -8.085 4.821 2.746 1.00 95.31 94 GLU A CA 1
ATOM 746 C C . GLU A 1 94 ? -8.427 4.829 1.261 1.00 95.31 94 GLU A C 1
ATOM 748 O O . GLU A 1 94 ? -7.586 5.151 0.426 1.00 95.31 94 GLU A O 1
ATOM 753 N N . ALA A 1 95 ? -9.688 4.548 0.923 1.00 92.44 95 ALA A N 1
ATOM 754 C CA . ALA A 1 95 ? -10.145 4.522 -0.466 1.00 92.44 95 ALA A CA 1
ATOM 755 C C . ALA A 1 95 ? -9.926 5.869 -1.175 1.00 92.44 95 ALA A C 1
ATOM 757 O O . ALA A 1 95 ? -9.539 5.915 -2.341 1.00 92.44 95 ALA A O 1
ATOM 758 N N . LYS A 1 96 ? -10.115 6.980 -0.447 1.00 93.94 96 LYS A N 1
ATOM 759 C CA . LYS A 1 96 ? -9.915 8.341 -0.967 1.00 93.94 96 LYS A CA 1
ATOM 760 C C . LYS A 1 96 ? -8.492 8.566 -1.484 1.00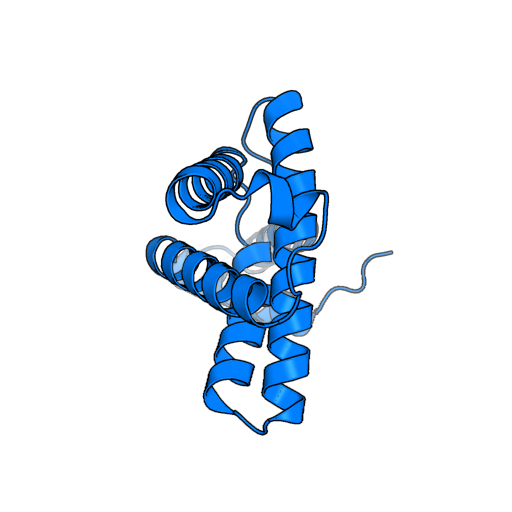 93.94 96 LYS A C 1
ATOM 762 O O . LYS A 1 96 ? -8.327 9.283 -2.464 1.00 93.94 96 LYS A O 1
ATOM 767 N N . TRP A 1 97 ? -7.486 7.953 -0.858 1.00 95.31 97 TRP A N 1
ATOM 768 C CA . TRP A 1 97 ? -6.093 8.089 -1.281 1.00 95.31 97 TRP A CA 1
ATOM 769 C C . TRP A 1 97 ? -5.900 7.563 -2.708 1.00 95.31 97 TRP A C 1
ATOM 771 O O . TRP A 1 97 ? -5.415 8.287 -3.576 1.00 95.31 97 TRP A O 1
ATOM 781 N N . PHE A 1 98 ? -6.380 6.345 -2.977 1.00 90.06 98 PHE A N 1
ATOM 782 C CA . PHE A 1 98 ? -6.287 5.715 -4.297 1.00 90.06 98 PHE A CA 1
ATOM 783 C C . PHE A 1 98 ? -7.099 6.471 -5.350 1.00 90.06 98 PHE A C 1
ATOM 785 O O . PHE A 1 98 ? -6.623 6.694 -6.460 1.00 90.06 98 PHE A O 1
ATOM 792 N N . ILE A 1 99 ? -8.302 6.919 -4.991 1.00 88.62 99 ILE A N 1
ATOM 793 C CA . ILE A 1 99 ? -9.159 7.697 -5.892 1.00 88.62 99 ILE A CA 1
ATOM 794 C C . ILE A 1 99 ? -8.485 9.020 -6.274 1.00 88.62 99 ILE A C 1
ATOM 796 O O . ILE A 1 99 ? -8.419 9.356 -7.452 1.00 88.62 99 ILE A O 1
ATOM 800 N N . ASN A 1 100 ? -7.933 9.754 -5.305 1.00 90.94 100 ASN A N 1
ATOM 801 C CA . ASN A 1 100 ? -7.232 11.009 -5.571 1.00 90.94 100 ASN A CA 1
ATOM 802 C C . ASN A 1 100 ? -5.977 10.796 -6.426 1.00 90.94 100 ASN A C 1
ATOM 804 O O . ASN A 1 100 ? -5.723 11.586 -7.336 1.00 90.94 100 ASN A O 1
ATOM 808 N N . LEU A 1 101 ? -5.219 9.726 -6.166 1.00 87.75 101 LEU A N 1
ATOM 809 C CA . LEU A 1 101 ? -4.087 9.327 -7.000 1.00 87.75 101 LEU A CA 1
ATOM 810 C C . LEU A 1 101 ? -4.533 9.103 -8.452 1.00 87.75 101 LEU A C 1
ATOM 812 O O . LEU A 1 101 ? -3.901 9.624 -9.370 1.00 87.75 101 LEU A O 1
ATOM 816 N N . PHE A 1 102 ? -5.629 8.368 -8.662 1.00 85.12 102 PHE A N 1
ATOM 817 C CA . PHE A 1 102 ? -6.183 8.129 -9.994 1.00 85.12 102 PHE A CA 1
ATOM 818 C C . PHE A 1 102 ? -6.610 9.428 -10.682 1.00 85.12 102 PHE A C 1
ATOM 820 O O . PHE A 1 102 ? -6.261 9.640 -11.839 1.00 85.12 102 PHE A O 1
ATOM 827 N N . LEU A 1 103 ? -7.327 10.313 -9.983 1.00 83.69 103 LEU A N 1
ATOM 828 C CA . LEU A 1 103 ? -7.757 11.602 -10.534 1.00 83.69 103 LEU A CA 1
ATOM 829 C C . LEU A 1 103 ? -6.559 12.474 -10.930 1.00 83.69 103 LEU A C 1
ATOM 831 O O . LEU A 1 103 ? -6.515 12.963 -12.054 1.00 83.69 103 LEU A O 1
ATOM 835 N N . THR A 1 104 ? -5.547 1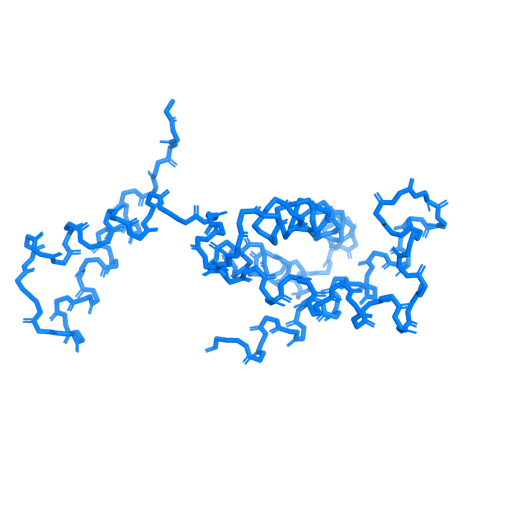2.560 -10.063 1.00 84.56 104 THR A N 1
ATOM 836 C CA . THR A 1 104 ? -4.299 13.298 -10.335 1.00 84.56 104 THR A CA 1
ATOM 837 C C . THR A 1 104 ? -3.592 12.732 -11.566 1.00 84.56 104 THR A C 1
ATOM 839 O O . THR A 1 104 ? -3.144 13.462 -12.445 1.00 84.56 104 THR A O 1
ATOM 842 N N . ALA A 1 105 ? -3.515 11.405 -11.668 1.00 79.88 105 ALA A N 1
ATOM 843 C CA . ALA A 1 105 ? -2.919 10.755 -12.824 1.00 79.88 105 ALA A CA 1
ATOM 844 C C . ALA A 1 105 ? -3.743 10.970 -14.100 1.00 79.88 105 ALA A C 1
ATOM 846 O O . ALA A 1 105 ? -3.178 11.137 -15.179 1.00 79.88 105 ALA A O 1
ATOM 847 N N . LYS A 1 106 ? -5.076 10.979 -13.996 1.00 76.12 106 LYS A N 1
ATOM 848 C CA . LYS A 1 106 ? -5.974 11.254 -15.121 1.00 76.12 106 LYS A CA 1
ATOM 849 C C . LYS A 1 106 ? -5.766 12.666 -15.660 1.00 76.12 106 LYS A C 1
ATOM 851 O O . LYS A 1 106 ? -5.685 12.820 -16.876 1.00 76.12 106 LYS A O 1
ATOM 856 N N . GLU A 1 107 ? -5.636 13.647 -14.775 1.00 80.19 107 GLU A N 1
ATOM 857 C CA . GLU A 1 107 ? -5.358 15.043 -15.123 1.00 80.19 107 GLU A CA 1
ATOM 858 C C . GLU A 1 107 ? -3.981 15.205 -15.778 1.00 80.19 107 GLU A C 1
ATOM 860 O O . GLU A 1 107 ? -3.875 15.828 -16.832 1.00 80.19 107 GLU A O 1
ATOM 865 N N . ASN A 1 108 ? -2.946 14.586 -15.207 1.00 74.88 108 ASN A N 1
ATOM 866 C CA . ASN A 1 108 ? -1.569 14.767 -15.671 1.00 74.88 108 ASN A CA 1
ATOM 867 C C . ASN A 1 108 ? -1.218 13.931 -16.913 1.00 74.88 108 ASN A C 1
ATOM 869 O O . ASN A 1 108 ? -0.413 14.361 -17.735 1.00 74.88 108 ASN A O 1
ATOM 873 N N . TYR A 1 109 ? -1.804 12.737 -17.055 1.00 69.81 109 TYR A N 1
ATOM 874 C CA . TYR A 1 109 ? -1.330 11.714 -17.999 1.00 69.81 109 TYR A CA 1
ATOM 875 C C . TYR A 1 109 ? -2.438 11.057 -18.839 1.00 69.81 109 TYR A C 1
ATOM 877 O O . TYR A 1 109 ? -2.178 10.066 -19.518 1.00 69.81 109 TYR A O 1
ATOM 885 N N . LYS A 1 110 ? -3.685 11.560 -18.812 1.00 63.78 110 LYS A N 1
ATOM 886 C CA . LYS A 1 110 ? -4.845 10.936 -19.495 1.00 63.78 110 LYS A CA 1
ATOM 887 C C . LYS A 1 110 ? -5.040 9.453 -19.107 1.00 63.78 110 LYS A C 1
ATOM 889 O O . LYS A 1 110 ? -5.313 8.600 -19.950 1.00 63.78 110 LYS A O 1
ATOM 894 N N . ALA A 1 111 ? -4.921 9.149 -17.812 1.00 53.97 111 ALA A N 1
ATOM 895 C CA . ALA A 1 111 ? -4.861 7.806 -17.210 1.00 53.97 111 ALA A CA 1
ATOM 896 C C . ALA A 1 111 ? -6.012 6.809 -17.496 1.00 53.97 111 ALA A C 1
ATOM 898 O O . ALA A 1 111 ? -5.931 5.672 -17.032 1.00 53.97 111 ALA A O 1
ATOM 899 N N . GLU A 1 112 ? -7.041 7.152 -18.282 1.00 50.34 112 GLU A N 1
ATOM 900 C CA . GLU A 1 112 ? -7.986 6.151 -18.827 1.00 50.34 112 GLU A CA 1
ATOM 901 C C . GLU A 1 112 ? -7.255 5.050 -19.625 1.00 50.34 112 GLU A C 1
ATOM 903 O O . GLU A 1 112 ? -7.697 3.905 -19.681 1.00 50.34 112 GLU A O 1
ATOM 908 N N . ILE A 1 113 ? -6.077 5.381 -20.155 1.00 48.94 113 ILE A N 1
ATOM 909 C CA . ILE A 1 113 ? -5.187 4.500 -20.914 1.00 48.94 113 ILE A CA 1
ATOM 910 C C . ILE A 1 113 ? -4.435 3.521 -19.982 1.00 48.94 113 ILE A C 1
ATOM 912 O O . ILE A 1 113 ? -4.381 2.323 -20.249 1.00 48.94 113 ILE A O 1
ATOM 916 N N . CYS A 1 114 ? -3.937 3.965 -18.822 1.00 49.56 114 CYS A N 1
ATOM 917 C CA . CYS A 1 114 ? -3.057 3.149 -17.966 1.00 49.56 114 CYS A CA 1
ATOM 918 C C . CYS A 1 114 ? -3.746 1.947 -17.295 1.00 49.56 114 CYS A C 1
ATOM 920 O O . CYS A 1 114 ? -3.092 0.940 -17.017 1.00 49.56 114 CYS A O 1
ATOM 922 N N . PHE A 1 115 ? -5.056 2.032 -17.049 1.00 53.09 115 PHE A N 1
ATOM 923 C CA . PHE A 1 115 ? -5.815 0.967 -16.384 1.00 53.09 115 PHE A CA 1
ATOM 924 C C . PHE A 1 115 ? -6.615 0.085 -17.352 1.00 53.09 115 PHE A C 1
ATOM 926 O O . PHE A 1 115 ? -7.042 -0.998 -16.957 1.00 53.09 115 PHE A O 1
ATOM 933 N N . GLY A 1 116 ? -6.789 0.514 -18.609 1.00 47.38 116 GLY A N 1
ATOM 934 C CA . GLY A 1 116 ? -7.693 -0.138 -19.558 1.00 47.38 116 GLY A CA 1
ATOM 935 C C . GLY A 1 116 ? -7.128 -0.439 -20.945 1.00 47.38 116 GLY A C 1
ATOM 936 O O . GLY A 1 116 ? -7.552 -1.429 -21.526 1.00 47.38 116 GLY A O 1
ATOM 937 N N . ASN A 1 117 ? -6.185 0.339 -21.492 1.00 46.22 117 ASN A N 1
ATOM 938 C CA . ASN A 1 117 ? -5.665 0.106 -22.845 1.0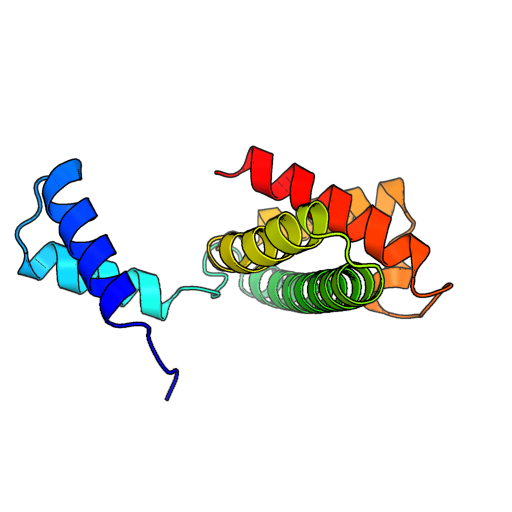0 46.22 117 ASN A CA 1
ATOM 939 C C . ASN A 1 117 ? -4.280 0.721 -23.053 1.00 46.22 117 ASN A C 1
ATOM 941 O O . ASN A 1 117 ? -4.099 1.927 -22.998 1.00 46.22 117 ASN A O 1
ATOM 945 N N . TYR A 1 118 ? -3.317 -0.142 -23.350 1.00 45.94 118 TYR A N 1
ATOM 946 C CA . TYR A 1 118 ? -1.903 0.148 -23.554 1.00 45.94 118 TYR A CA 1
ATOM 947 C C . TYR A 1 118 ? -1.625 1.208 -24.643 1.00 45.94 118 TYR A C 1
ATOM 949 O O . TYR A 1 118 ? -1.756 0.917 -25.829 1.00 45.94 118 TYR A O 1
ATOM 957 N N . MET A 1 119 ? -1.126 2.387 -24.255 1.00 39.81 119 MET A N 1
ATOM 958 C CA . MET A 1 119 ? -0.104 3.094 -25.047 1.00 39.81 119 MET A CA 1
ATOM 959 C C . MET A 1 119 ? 1.280 2.728 -24.493 1.00 39.81 119 MET A C 1
ATOM 961 O O . MET A 1 119 ? 1.357 2.245 -23.364 1.00 39.81 119 MET A O 1
ATOM 965 N N . THR A 1 120 ? 2.325 2.850 -25.320 1.00 51.16 120 THR A N 1
ATOM 966 C CA . THR A 1 120 ? 3.649 2.198 -25.185 1.00 51.16 120 THR A CA 1
ATOM 967 C C . THR A 1 120 ? 4.103 2.008 -23.729 1.00 51.16 120 THR A C 1
ATOM 969 O O . THR A 1 120 ? 4.250 2.957 -22.964 1.00 51.16 120 THR A O 1
ATOM 972 N N . LYS A 1 121 ? 4.215 0.728 -23.339 1.00 53.34 121 LYS A N 1
ATOM 973 C CA . LYS A 1 121 ? 4.123 0.215 -21.959 1.00 53.34 121 LYS A CA 1
ATOM 974 C C . LYS A 1 121 ? 5.208 0.722 -21.011 1.00 53.34 121 LYS A C 1
ATOM 976 O O . LYS A 1 121 ? 4.982 0.687 -19.803 1.00 53.34 121 LYS A O 1
ATOM 981 N N . GLU A 1 122 ? 6.372 1.103 -21.523 1.00 55.72 122 GLU A N 1
ATOM 982 C CA . GLU A 1 122 ? 7.560 1.307 -20.696 1.00 55.72 122 GLU A CA 1
ATOM 983 C C . GLU A 1 122 ? 7.666 2.728 -20.108 1.00 55.72 122 GLU A C 1
ATOM 985 O O . GLU A 1 122 ? 7.866 2.863 -18.904 1.00 55.72 122 GLU A O 1
ATOM 990 N N . GLU A 1 123 ? 7.470 3.786 -20.902 1.00 57.97 123 GLU A N 1
ATOM 991 C CA . GLU A 1 123 ? 7.688 5.179 -20.456 1.00 57.97 123 GLU A CA 1
ATOM 992 C C . GLU A 1 123 ? 6.575 5.675 -19.519 1.00 57.97 123 GLU A C 1
ATOM 994 O O . GLU A 1 123 ? 6.839 6.228 -18.451 1.00 57.97 123 GLU A O 1
ATOM 999 N N . LEU A 1 124 ? 5.313 5.376 -19.851 1.00 63.66 124 LEU A N 1
ATOM 1000 C CA . LEU A 1 124 ? 4.160 5.760 -19.026 1.00 63.66 124 LEU A CA 1
ATOM 1001 C C . LEU A 1 124 ? 4.126 5.023 -17.678 1.00 63.66 124 LEU A C 1
ATOM 1003 O O . LEU A 1 124 ? 3.571 5.535 -16.703 1.00 63.66 124 LEU A O 1
ATOM 1007 N N . ALA A 1 125 ? 4.711 3.822 -17.606 1.00 65.69 125 ALA A N 1
ATOM 1008 C CA . ALA A 1 125 ? 4.820 3.075 -16.358 1.00 65.69 125 ALA A CA 1
ATOM 1009 C C . ALA A 1 125 ? 5.804 3.734 -15.383 1.00 65.69 125 ALA A C 1
ATOM 1011 O O . ALA A 1 125 ? 5.542 3.736 -14.179 1.00 65.69 125 ALA A O 1
ATOM 1012 N N . GLU A 1 126 ? 6.902 4.306 -15.880 1.00 72.44 126 GLU A N 1
ATOM 1013 C CA . GLU A 1 126 ? 7.925 4.941 -15.046 1.00 72.44 126 GLU A CA 1
ATOM 1014 C C . GLU A 1 126 ? 7.455 6.292 -14.491 1.00 72.44 126 GLU A C 1
ATOM 1016 O O . GLU A 1 126 ? 7.588 6.545 -13.287 1.00 72.44 126 GLU A O 1
ATOM 1021 N N . ASP A 1 127 ? 6.815 7.114 -15.327 1.00 75.88 127 ASP A N 1
ATOM 1022 C CA . ASP A 1 127 ? 6.200 8.378 -14.906 1.00 75.88 127 ASP A CA 1
ATOM 1023 C C . ASP A 1 127 ? 5.116 8.139 -13.849 1.00 75.88 127 ASP A C 1
ATOM 1025 O O . ASP A 1 127 ? 5.085 8.786 -12.795 1.00 75.88 127 ASP A O 1
ATOM 1029 N N . TYR A 1 128 ? 4.258 7.142 -14.080 1.00 76.75 128 TYR A N 1
ATOM 1030 C CA . TYR A 1 128 ? 3.213 6.789 -13.128 1.00 76.75 128 TYR A CA 1
ATOM 1031 C C . TYR A 1 128 ? 3.781 6.214 -11.824 1.00 76.75 128 TYR A C 1
ATOM 1033 O O . TYR A 1 128 ? 3.356 6.611 -10.737 1.00 76.75 128 TYR A O 1
ATOM 1041 N N . ALA A 1 129 ? 4.776 5.325 -11.899 1.00 80.56 129 ALA A N 1
ATOM 1042 C CA . ALA A 1 129 ? 5.450 4.791 -10.717 1.00 80.56 129 ALA A CA 1
ATOM 1043 C C . ALA A 1 129 ? 6.125 5.900 -9.892 1.00 80.56 129 ALA A C 1
ATOM 1045 O O . ALA A 1 129 ? 6.124 5.843 -8.659 1.00 80.56 129 ALA A O 1
ATOM 1046 N N . SER A 1 130 ? 6.649 6.929 -10.557 1.00 84.69 130 SER A N 1
ATOM 1047 C CA . SER A 1 130 ? 7.235 8.107 -9.917 1.00 84.69 130 SER A CA 1
ATOM 1048 C C . SER A 1 130 ? 6.178 8.973 -9.224 1.00 84.69 130 SER A C 1
ATOM 1050 O O . SER A 1 130 ? 6.379 9.352 -8.067 1.00 84.69 130 SER A O 1
ATOM 1052 N N . LEU A 1 131 ? 5.012 9.194 -9.847 1.00 85.50 131 LEU A N 1
ATOM 1053 C CA . LEU A 1 131 ? 3.871 9.855 -9.198 1.00 85.50 131 LEU A CA 1
ATOM 1054 C C . LEU A 1 131 ? 3.415 9.091 -7.944 1.00 85.50 131 LEU A C 1
ATOM 1056 O O . LEU A 1 131 ? 3.236 9.691 -6.883 1.00 85.50 131 LEU A O 1
ATOM 1060 N N . VAL A 1 132 ? 3.259 7.767 -8.047 1.00 81.94 132 VAL A N 1
ATOM 1061 C CA . VAL A 1 132 ? 2.903 6.905 -6.906 1.00 81.94 132 VAL A CA 1
ATOM 1062 C C . VAL A 1 132 ? 3.933 7.059 -5.788 1.00 81.94 132 VAL A C 1
ATOM 1064 O O . VAL A 1 132 ? 3.562 7.249 -4.631 1.00 81.94 132 VAL A O 1
ATOM 1067 N N . SER A 1 133 ? 5.223 7.032 -6.130 1.00 85.50 133 SER A N 1
ATOM 1068 C CA . SER A 1 133 ? 6.318 7.214 -5.174 1.00 85.50 133 SER A CA 1
ATOM 1069 C C . SER A 1 133 ? 6.229 8.556 -4.445 1.00 85.50 133 SER A C 1
ATOM 1071 O O . SER A 1 133 ? 6.394 8.603 -3.227 1.00 85.50 133 SER A O 1
ATOM 1073 N N . SER A 1 134 ? 5.947 9.639 -5.173 1.00 88.12 134 SER A N 1
ATOM 1074 C CA . SER A 1 134 ? 5.766 10.975 -4.600 1.00 88.12 134 SER A CA 1
ATOM 1075 C C . SER A 1 134 ? 4.591 11.008 -3.620 1.00 88.12 134 SER A C 1
ATOM 1077 O O . SER A 1 134 ? 4.753 11.472 -2.492 1.00 88.12 134 SER A O 1
ATOM 1079 N N . LYS A 1 135 ? 3.442 10.427 -3.987 1.00 86.69 135 LYS A N 1
ATOM 1080 C CA . LYS A 1 135 ? 2.267 10.369 -3.105 1.00 86.69 135 LYS A CA 1
ATOM 1081 C C . LYS A 1 135 ? 2.460 9.488 -1.876 1.00 86.69 135 LYS A C 1
ATOM 1083 O O . LYS A 1 135 ? 1.942 9.815 -0.809 1.00 86.69 135 LYS A O 1
ATOM 1088 N N . LEU A 1 136 ? 3.232 8.410 -1.980 1.00 85.12 136 LEU A N 1
ATOM 1089 C CA . LEU A 1 136 ? 3.590 7.594 -0.818 1.00 85.12 136 LEU A CA 1
ATOM 1090 C C . LEU A 1 136 ? 4.491 8.358 0.162 1.00 85.12 136 LEU A C 1
ATOM 1092 O O . LEU A 1 136 ? 4.276 8.252 1.367 1.00 85.12 136 LEU A O 1
ATOM 1096 N N . MET A 1 137 ? 5.433 9.173 -0.330 1.00 83.94 137 MET A N 1
ATOM 1097 C CA . MET A 1 137 ? 6.273 10.027 0.525 1.00 83.94 137 MET A CA 1
ATOM 1098 C C . MET A 1 137 ? 5.483 11.117 1.264 1.00 83.94 137 MET A C 1
ATOM 1100 O O . MET A 1 137 ? 5.859 11.489 2.365 1.00 83.94 137 MET A O 1
ATOM 1104 N N . GLU A 1 138 ? 4.376 11.609 0.702 1.00 87.06 138 GLU A N 1
ATOM 1105 C CA . GLU A 1 138 ? 3.473 12.541 1.403 1.00 87.06 138 GLU A CA 1
ATOM 1106 C C . GLU A 1 138 ? 2.674 11.862 2.539 1.00 87.06 138 GLU A C 1
ATOM 1108 O O . GLU A 1 138 ? 2.078 12.547 3.368 1.00 87.06 138 GLU A O 1
ATOM 1113 N N . THR A 1 139 ? 2.616 10.524 2.565 1.00 80.00 139 THR A N 1
ATOM 1114 C CA . THR A 1 139 ? 1.691 9.757 3.421 1.00 80.00 139 THR A CA 1
ATOM 1115 C C . THR A 1 139 ? 2.333 9.208 4.703 1.00 80.00 139 THR A C 1
ATOM 1117 O O . THR A 1 139 ? 1.623 9.033 5.697 1.00 80.00 139 THR A O 1
ATOM 1120 N N . PHE A 1 140 ? 3.639 8.915 4.697 1.00 75.44 140 PHE A N 1
ATOM 1121 C CA . PHE A 1 140 ? 4.373 8.260 5.796 1.00 75.44 140 PHE A CA 1
ATOM 1122 C C . PHE A 1 140 ? 5.632 9.029 6.184 1.00 75.44 140 PHE A C 1
ATOM 1124 O O . PHE A 1 140 ? 5.927 9.059 7.401 1.00 75.44 140 PHE A O 1
#

Organism: NCBI:txid39488

pLDDT: mean 84.31, std 13.07, range [39.81, 96.69]

Foldseek 3Di:
DDDFDVVQLQVQLVCCCVPVVDDSVVSSVVSVVLRVCQQQQDADPPVLRVVLNLLLVLLLVLLVVQLVVCVVVVVVVSVVLSVVLNRLSSNDRHSVLSVVLQVVCCVPPVCVCSSPNDDPRHPSSVVSNVSSSVSSVVPD